Protein AF-N4UXG8-F1 (afdb_monomer_lite)

Organism: Fusarium oxysporum f. sp. cubense (strain race 1) (NCBI:txid1229664)

Secondary structure (DSSP, 8-state):
-PPPPHHHHHHHHHHHHHHHHHHHHHT---TTGGGS-HHHHHHHHHH-----GGGSPTT-----THHHH-HHHHHHHHHHHHHHHHHHHS-------HHHHHHHHHHHHHHHHHHHHHHHHHHHHHHHHHHHHHHHHHHHHHHHHHHHHHHHHHHHHHHHTT-

Radius of gyration: 36.13 Å; chains: 1; bounding box: 72×47×100 Å

Foldseek 3Di:
DPDQDPLNVLLLLLLLLLLVLVCCVPVHHAPLNVVCDPVSNVLSCVSHVPNDPVRDDPPRDNYDPVVRVPNVVVVVSSVVSVVSSCVVPDDPDLPPDPVSVVVVVVVVVVVVVVVVVVVVVVVVVVVVVVVVVVVVVVVVVVVVVVVVVVVVVVVVVVVVVPD

Sequence (163 aa):
MTWASSEDNTRLRARQLLRFYNKHQNEGPLPYAAKITASDIELAESLAPVWCLKDCDEGEKEYPEQWGKMAKSLSFTLGSFRRKAKEITTAPTFIGGNGDKAQIAYLELLNKRLKELLKEANEEKKAAQEKADRYLARAEKVEAQLEKLLEELEEEDEEEDEE

Structure (mmCIF, N/CA/C/O backbone):
data_AF-N4UXG8-F1
#
_entry.id   AF-N4UXG8-F1
#
loop_
_atom_site.group_PDB
_atom_site.id
_atom_site.type_symbol
_atom_site.label_atom_id
_atom_site.label_alt_id
_atom_site.label_comp_id
_atom_site.label_asym_id
_atom_site.label_entity_id
_atom_site.label_seq_id
_atom_site.pdbx_PDB_ins_code
_atom_site.Cartn_x
_atom_site.Cartn_y
_atom_site.Cartn_z
_atom_site.occupancy
_atom_site.B_iso_or_equiv
_atom_site.auth_seq_id
_atom_site.auth_comp_id
_atom_site.auth_asym_id
_atom_site.auth_atom_id
_atom_site.pdbx_PDB_model_num
ATOM 1 N N . MET A 1 1 ? 16.851 -7.355 15.853 1.00 40.16 1 MET A N 1
ATOM 2 C CA . MET A 1 1 ? 15.423 -7.327 16.233 1.00 40.16 1 MET A CA 1
ATOM 3 C C . MET A 1 1 ? 14.786 -6.129 15.560 1.00 40.16 1 MET A C 1
ATOM 5 O O . MET A 1 1 ? 15.001 -5.007 16.002 1.00 40.16 1 MET A O 1
ATOM 9 N N . THR A 1 2 ? 14.093 -6.346 14.447 1.00 48.81 2 THR A N 1
ATOM 10 C CA . THR A 1 2 ? 13.226 -5.331 13.846 1.00 48.81 2 THR A CA 1
ATOM 11 C C . THR A 1 2 ? 11.999 -5.202 14.744 1.00 48.81 2 THR A C 1
ATOM 13 O O . THR A 1 2 ? 11.311 -6.183 15.015 1.00 48.81 2 THR A O 1
ATOM 16 N N . TRP A 1 3 ? 11.773 -4.021 15.311 1.00 49.31 3 TRP A N 1
ATOM 17 C CA . TRP A 1 3 ? 10.563 -3.769 16.087 1.00 49.31 3 TRP A CA 1
ATOM 18 C C . TRP A 1 3 ? 9.365 -3.803 15.134 1.00 49.31 3 TRP A C 1
ATOM 20 O O . TRP A 1 3 ? 9.425 -3.183 14.074 1.00 49.31 3 TRP A O 1
ATOM 30 N N . ALA A 1 4 ? 8.301 -4.524 15.498 1.00 68.19 4 ALA A N 1
ATOM 31 C CA . ALA A 1 4 ? 7.072 -4.556 14.708 1.00 68.19 4 ALA A CA 1
ATOM 32 C C . ALA A 1 4 ? 6.545 -3.127 14.527 1.00 68.19 4 ALA A C 1
ATOM 34 O O . ALA A 1 4 ? 6.407 -2.383 15.506 1.00 68.19 4 ALA A O 1
ATOM 35 N N . SER A 1 5 ? 6.268 -2.738 13.283 1.00 82.69 5 SER A N 1
ATOM 36 C CA . SER A 1 5 ? 5.797 -1.393 12.971 1.00 82.69 5 SER A CA 1
ATOM 37 C C . SER A 1 5 ? 4.423 -1.127 13.603 1.00 82.69 5 SER A C 1
ATOM 39 O O . SER A 1 5 ? 3.721 -2.032 14.073 1.00 82.69 5 SER A O 1
ATOM 41 N N . SER A 1 6 ? 4.002 0.141 13.636 1.00 83.94 6 SER A N 1
ATOM 42 C CA . SER A 1 6 ? 2.639 0.477 14.076 1.00 83.94 6 SER A CA 1
ATOM 43 C C . SER A 1 6 ? 1.575 -0.203 13.203 1.00 83.94 6 SER A C 1
ATOM 45 O O . SER A 1 6 ? 0.477 -0.490 13.686 1.00 83.94 6 SER A O 1
ATOM 47 N N . GLU A 1 7 ? 1.886 -0.451 11.933 1.00 88.62 7 GLU A N 1
ATOM 48 C CA . GLU A 1 7 ? 1.007 -1.144 10.998 1.00 88.62 7 GLU A CA 1
ATOM 49 C C . GLU A 1 7 ? 0.940 -2.643 11.304 1.00 88.62 7 GLU A C 1
ATOM 51 O O . GLU A 1 7 ? -0.161 -3.170 11.460 1.00 88.62 7 GLU A O 1
ATOM 56 N N . ASP A 1 8 ? 2.084 -3.300 11.523 1.00 89.75 8 ASP A N 1
ATOM 57 C CA . ASP A 1 8 ? 2.142 -4.726 11.886 1.00 89.75 8 ASP A CA 1
ATOM 58 C C . ASP A 1 8 ? 1.354 -5.009 13.166 1.00 89.75 8 ASP A C 1
ATOM 60 O O . ASP A 1 8 ? 0.573 -5.957 13.240 1.00 89.75 8 ASP A O 1
ATOM 64 N N . ASN A 1 9 ? 1.485 -4.130 14.164 1.00 91.06 9 ASN A N 1
ATOM 65 C CA . ASN A 1 9 ? 0.701 -4.221 15.392 1.00 91.06 9 ASN A CA 1
ATOM 66 C C . ASN A 1 9 ? -0.803 -4.083 15.128 1.00 91.06 9 ASN A C 1
ATOM 68 O O . ASN A 1 9 ? -1.606 -4.760 15.771 1.00 91.06 9 ASN A O 1
ATOM 72 N N . THR A 1 10 ? -1.204 -3.218 14.196 1.00 93.56 10 THR A N 1
ATOM 73 C CA . THR A 1 10 ? -2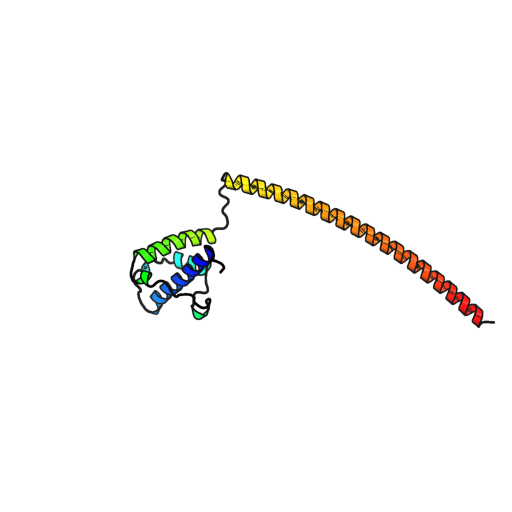.620 -3.020 13.857 1.00 93.56 10 THR A CA 1
ATOM 74 C C . THR A 1 10 ? -3.178 -4.225 13.100 1.00 93.56 10 THR A C 1
ATOM 76 O O . THR A 1 10 ? -4.272 -4.685 13.429 1.00 93.56 10 THR A O 1
ATOM 79 N N . ARG A 1 11 ? -2.405 -4.800 12.169 1.00 93.12 11 ARG A N 1
ATOM 80 C CA . ARG A 1 11 ? -2.742 -6.047 11.461 1.00 93.12 11 ARG A CA 1
ATOM 81 C C . ARG A 1 11 ? -2.834 -7.237 12.417 1.00 93.12 11 ARG A C 1
ATOM 83 O O . ARG A 1 11 ? -3.782 -8.012 12.334 1.00 93.12 11 ARG A O 1
ATOM 90 N N . LEU A 1 12 ? -1.926 -7.339 13.390 1.00 93.81 12 LEU A N 1
ATOM 91 C CA . LEU A 1 12 ? -2.038 -8.325 14.465 1.00 93.81 12 LEU A CA 1
ATOM 92 C C . LEU A 1 12 ? -3.357 -8.142 15.225 1.00 93.81 12 LEU A C 1
ATOM 94 O O . LEU A 1 12 ? -4.105 -9.099 15.394 1.00 93.81 12 LEU A O 1
ATOM 98 N N . ARG A 1 13 ? -3.695 -6.916 15.652 1.00 95.06 13 ARG A N 1
ATOM 99 C CA . ARG A 1 13 ? -4.970 -6.667 16.348 1.00 95.06 13 ARG A CA 1
ATOM 100 C C . ARG A 1 13 ? -6.190 -7.022 15.501 1.00 95.06 13 ARG A C 1
ATOM 102 O O . ARG A 1 13 ? -7.133 -7.559 16.075 1.00 95.06 13 ARG A O 1
ATOM 109 N N . ALA A 1 14 ? -6.160 -6.792 14.187 1.00 95.44 14 ALA A N 1
ATOM 110 C CA . ALA A 1 14 ? -7.212 -7.242 13.276 1.00 95.44 14 ALA A CA 1
ATOM 111 C C . ALA A 1 14 ? -7.414 -8.764 13.365 1.00 95.44 14 ALA A C 1
ATOM 113 O O . ALA A 1 14 ? -8.513 -9.214 13.686 1.00 95.44 14 ALA A O 1
ATOM 114 N N . ARG A 1 15 ? -6.342 -9.556 13.212 1.00 95.56 15 ARG A N 1
ATOM 115 C CA . ARG A 1 15 ? -6.409 -11.027 13.322 1.00 95.56 15 ARG A CA 1
ATOM 116 C C . ARG A 1 15 ? -6.958 -11.487 14.669 1.00 95.56 15 ARG A C 1
ATOM 118 O O . ARG A 1 15 ? -7.827 -12.353 14.727 1.00 95.56 15 ARG A O 1
ATOM 125 N N . GLN A 1 16 ? -6.494 -10.883 15.762 1.00 95.69 16 GLN A N 1
ATOM 126 C CA . GLN A 1 16 ? -6.942 -11.236 17.114 1.00 95.69 16 GLN A CA 1
ATOM 127 C C . GLN A 1 16 ? -8.426 -10.913 17.347 1.00 95.69 16 GLN A C 1
ATOM 129 O O . GLN A 1 16 ? -9.129 -11.689 17.995 1.00 95.69 16 GLN A O 1
ATOM 134 N N . LEU A 1 17 ? -8.919 -9.788 16.815 1.00 96.25 17 LEU A N 1
ATOM 135 C CA . LEU A 1 17 ? -10.340 -9.431 16.857 1.00 96.25 17 LEU A CA 1
ATOM 136 C C . LEU A 1 17 ? -11.189 -10.431 16.064 1.00 96.25 17 LEU A C 1
ATOM 138 O O . LEU A 1 17 ? -12.213 -10.881 16.578 1.00 96.25 17 LEU A O 1
ATOM 142 N N . LEU A 1 18 ? -10.733 -10.835 14.874 1.00 95.31 18 LEU A N 1
ATOM 143 C CA . LEU A 1 18 ? -11.406 -11.851 14.060 1.00 95.31 18 LEU A CA 1
ATOM 144 C C . LEU A 1 18 ? -11.460 -13.204 14.770 1.00 95.31 18 LEU A C 1
ATOM 146 O O . LEU A 1 18 ? -12.526 -13.813 14.814 1.00 95.31 18 LEU A O 1
ATOM 150 N N . ARG A 1 19 ? -10.363 -13.653 15.395 1.00 94.94 19 ARG A N 1
ATOM 151 C CA . ARG A 1 19 ? -10.348 -14.886 16.208 1.00 94.94 19 ARG A CA 1
ATOM 152 C C . ARG A 1 19 ? -11.345 -14.818 17.358 1.00 94.94 19 ARG A C 1
ATOM 154 O O . ARG A 1 19 ? -12.132 -15.741 17.545 1.00 94.94 19 ARG A O 1
ATOM 161 N N . PHE A 1 20 ? -11.337 -13.718 18.114 1.00 95.00 20 PHE A N 1
ATOM 162 C CA . PHE A 1 20 ? -12.241 -13.541 19.251 1.00 95.00 20 PHE A CA 1
ATOM 163 C C . PHE A 1 20 ? -13.711 -13.542 18.814 1.00 95.00 20 PHE A C 1
ATOM 165 O O . PHE A 1 20 ? -14.545 -14.185 19.447 1.00 95.00 20 PHE A O 1
ATOM 172 N N . TYR A 1 21 ? -14.026 -12.865 17.708 1.00 94.00 21 TYR A N 1
ATOM 173 C CA . TYR A 1 21 ? -15.374 -12.833 17.149 1.00 94.00 21 TYR A CA 1
ATOM 174 C C . TYR A 1 21 ? -15.816 -14.198 16.606 1.00 94.00 21 TYR A C 1
ATOM 176 O O . TYR A 1 21 ? -16.896 -14.668 16.950 1.00 94.00 21 TYR A O 1
ATOM 184 N N . ASN A 1 22 ? -14.970 -14.882 15.832 1.00 92.94 22 ASN A N 1
ATOM 185 C CA . ASN A 1 22 ? -15.277 -16.218 15.313 1.00 92.94 22 ASN A CA 1
ATOM 186 C C . ASN A 1 22 ? -15.486 -17.230 16.441 1.00 92.94 22 ASN A C 1
ATOM 188 O O . ASN A 1 22 ? -16.424 -18.021 16.397 1.00 92.94 22 ASN A O 1
ATOM 192 N N . LYS A 1 23 ? -14.669 -17.171 17.495 1.00 92.31 23 LYS A N 1
ATOM 193 C CA . LYS A 1 23 ? -14.868 -18.013 18.675 1.00 92.31 23 LYS A CA 1
ATOM 194 C C . LYS A 1 23 ? -16.199 -17.723 19.370 1.00 92.31 23 LYS A C 1
ATOM 196 O O . LYS A 1 23 ? -16.891 -18.658 19.754 1.00 92.31 23 LYS A O 1
ATOM 201 N N . HIS A 1 24 ? -16.588 -16.449 19.479 1.00 92.88 24 HIS A N 1
ATOM 202 C CA . HIS A 1 24 ? -17.903 -16.062 19.997 1.00 92.88 24 HIS A CA 1
ATOM 203 C C . HIS A 1 24 ? -19.064 -16.651 19.173 1.00 92.88 24 HIS A C 1
ATOM 205 O O . HIS A 1 24 ? -20.070 -17.056 19.751 1.00 92.88 24 HIS A O 1
ATOM 211 N N . GLN A 1 25 ? -18.922 -16.720 17.846 1.00 91.75 25 GLN A N 1
ATOM 212 C CA . GLN A 1 25 ? -19.939 -17.297 16.958 1.00 91.75 25 GLN A CA 1
ATOM 213 C C . GLN A 1 25 ? -19.993 -18.832 17.031 1.00 91.75 25 GLN A C 1
ATOM 215 O O . GLN A 1 25 ? -21.077 -19.406 17.063 1.00 91.75 25 GLN A O 1
ATOM 220 N N . ASN A 1 26 ? -18.835 -19.498 17.078 1.00 91.75 26 ASN A N 1
ATOM 221 C CA . ASN A 1 26 ? -18.742 -20.953 16.908 1.00 91.75 26 ASN A CA 1
ATOM 222 C C . ASN A 1 26 ? -18.768 -21.742 18.226 1.00 91.75 26 ASN A C 1
ATOM 224 O O . ASN A 1 26 ? -19.313 -22.840 18.273 1.00 91.75 26 ASN A O 1
ATOM 228 N N . GLU A 1 27 ? -18.162 -21.211 19.290 1.00 88.94 27 GLU A N 1
ATOM 229 C CA . GLU A 1 27 ? -17.987 -21.919 20.570 1.00 88.94 27 GLU A CA 1
ATOM 230 C C . GLU A 1 27 ? -18.889 -21.373 21.686 1.00 88.94 27 GLU A C 1
ATOM 232 O O . GLU A 1 27 ? -18.959 -21.945 22.775 1.00 88.94 27 GLU A O 1
ATOM 237 N N . GLY A 1 28 ? -19.609 -20.284 21.417 1.00 82.69 28 GLY A N 1
ATOM 238 C CA . GLY A 1 28 ? -20.604 -19.716 22.316 1.00 82.69 28 GLY A CA 1
ATOM 239 C C . GLY A 1 28 ? -20.279 -18.298 22.779 1.00 82.69 28 GLY A C 1
ATOM 240 O O . GLY A 1 28 ? -19.187 -17.769 22.550 1.00 82.69 28 GLY A O 1
ATOM 241 N N . PRO A 1 29 ? -21.242 -17.643 23.448 1.00 88.50 29 PRO A N 1
ATOM 242 C CA . PRO A 1 29 ? -21.197 -16.211 23.651 1.00 88.50 29 PRO A CA 1
ATOM 243 C C . PRO A 1 29 ? -20.081 -15.800 24.616 1.00 88.50 29 PRO A C 1
ATOM 245 O O . PRO A 1 29 ? -20.229 -15.836 25.836 1.00 88.50 29 PRO A O 1
ATOM 248 N N . LEU A 1 30 ? -18.959 -15.346 24.060 1.00 91.00 30 LEU A N 1
ATOM 249 C CA . LEU A 1 30 ? -17.890 -14.734 24.843 1.00 91.00 30 LEU A CA 1
ATOM 250 C C . LEU A 1 30 ? -18.325 -13.399 25.476 1.00 91.00 30 LEU A C 1
ATOM 252 O O . LEU A 1 30 ? -19.001 -12.592 24.822 1.00 91.00 30 LEU A O 1
ATOM 256 N N . PRO A 1 31 ? -17.883 -13.109 26.717 1.00 92.00 31 PRO A N 1
ATOM 257 C CA . PRO A 1 31 ? -18.152 -11.837 27.369 1.00 92.00 31 PRO A CA 1
ATOM 258 C C . PRO A 1 31 ? -17.678 -10.651 26.530 1.00 92.00 31 PRO A C 1
ATOM 260 O O . PRO A 1 31 ? -16.579 -10.653 25.980 1.00 92.00 31 PRO A O 1
ATOM 263 N N . TYR A 1 32 ? -18.512 -9.613 26.470 1.00 92.44 32 TYR A N 1
ATOM 264 C CA . TYR A 1 32 ? -18.234 -8.338 25.798 1.00 92.44 32 TYR A CA 1
ATOM 265 C C . TYR A 1 32 ? -18.008 -8.403 24.280 1.00 92.44 32 TYR A C 1
ATOM 267 O O . TYR A 1 32 ? -17.861 -7.345 23.672 1.00 92.44 32 TYR A O 1
ATOM 275 N N . ALA A 1 33 ? -18.040 -9.582 23.653 1.00 91.50 33 ALA A N 1
ATOM 276 C CA . ALA A 1 33 ? -17.883 -9.733 22.206 1.00 91.50 33 ALA A CA 1
ATOM 277 C C . ALA A 1 33 ? -18.952 -8.972 21.408 1.00 91.50 33 ALA A C 1
ATOM 279 O O . ALA A 1 33 ? -18.646 -8.435 20.351 1.00 91.50 33 ALA A O 1
ATOM 280 N N . ALA A 1 34 ? -20.150 -8.790 21.976 1.00 90.44 34 ALA A N 1
ATOM 281 C CA . ALA A 1 34 ? -21.210 -7.946 21.414 1.00 90.44 34 ALA A CA 1
ATOM 282 C C . ALA A 1 34 ? -20.809 -6.467 21.202 1.00 90.44 34 ALA A C 1
ATOM 284 O O . ALA A 1 34 ? -21.534 -5.715 20.559 1.00 90.44 34 ALA A O 1
ATOM 285 N N . LYS A 1 35 ? -19.672 -6.016 21.754 1.00 93.19 35 LYS A N 1
ATOM 286 C CA . LYS A 1 35 ? -19.120 -4.675 21.501 1.00 93.19 35 LYS A CA 1
ATOM 287 C C . LYS A 1 35 ? -18.405 -4.551 20.155 1.00 93.19 35 LYS A C 1
ATOM 289 O O . LYS A 1 35 ? -18.152 -3.422 19.729 1.00 93.19 35 LYS A O 1
ATOM 294 N N . ILE A 1 36 ? -18.017 -5.676 19.558 1.00 94.75 36 ILE A N 1
ATOM 295 C CA . ILE A 1 36 ? -17.408 -5.724 18.232 1.00 94.75 36 ILE A CA 1
ATOM 296 C C . ILE A 1 36 ? -18.540 -5.563 17.223 1.00 94.75 36 ILE A C 1
ATOM 298 O O . ILE A 1 36 ? -19.482 -6.354 17.212 1.00 94.75 36 ILE A O 1
ATOM 302 N N . THR A 1 37 ? -18.483 -4.502 16.427 1.00 95.12 37 THR A N 1
ATOM 303 C CA . THR A 1 37 ? -19.518 -4.215 15.430 1.00 95.12 37 THR A CA 1
ATOM 304 C C . THR A 1 37 ? -19.189 -4.891 14.103 1.00 95.12 37 THR A C 1
ATOM 306 O O . THR A 1 37 ? -18.038 -5.239 13.853 1.00 95.12 37 THR A O 1
ATOM 309 N N . ALA A 1 38 ? -20.178 -5.032 13.215 1.00 93.75 38 ALA A N 1
ATOM 310 C CA . ALA A 1 38 ? -19.943 -5.542 11.860 1.00 93.75 38 ALA A CA 1
ATOM 311 C C . ALA A 1 38 ? -18.861 -4.731 11.123 1.00 93.75 38 ALA A C 1
ATOM 313 O O . ALA A 1 38 ? -17.952 -5.305 10.537 1.00 93.75 38 ALA A O 1
ATOM 314 N N . SER A 1 39 ? -18.873 -3.402 11.269 1.00 92.94 39 SER A N 1
ATOM 315 C CA . SER A 1 39 ? -17.844 -2.534 10.688 1.00 92.94 39 SER A CA 1
ATOM 316 C C . SER A 1 39 ? -16.441 -2.777 11.254 1.00 92.94 39 SER A C 1
ATOM 318 O O . SER A 1 39 ? -15.462 -2.545 10.553 1.00 92.94 39 SER A O 1
ATOM 320 N N . ASP A 1 40 ? -16.309 -3.219 12.511 1.00 95.44 40 ASP A N 1
ATOM 321 C CA . ASP A 1 40 ? -15.001 -3.605 13.056 1.00 95.44 40 ASP A CA 1
ATOM 322 C C . ASP A 1 40 ? -14.473 -4.877 12.384 1.00 95.44 40 ASP A C 1
ATOM 324 O O . ASP A 1 40 ? -13.267 -4.985 12.161 1.00 95.44 40 ASP A O 1
ATOM 328 N N . ILE A 1 41 ? -15.369 -5.819 12.067 1.00 95.31 41 ILE A N 1
ATOM 329 C CA . ILE A 1 41 ? -15.045 -7.072 11.378 1.00 95.31 41 ILE A CA 1
ATOM 330 C C . ILE A 1 41 ? -14.646 -6.795 9.934 1.00 95.31 41 ILE A C 1
ATOM 332 O O . ILE A 1 41 ? -13.545 -7.169 9.553 1.00 95.31 41 ILE A O 1
ATOM 336 N N . GLU A 1 42 ? -15.460 -6.055 9.179 1.00 93.62 42 GLU A N 1
ATOM 337 C CA . GLU A 1 42 ? -15.141 -5.647 7.801 1.00 93.62 42 GLU A CA 1
ATOM 338 C C . GLU A 1 42 ? -13.775 -4.947 7.730 1.00 93.62 42 GLU A C 1
ATOM 340 O O . GLU A 1 42 ? -12.929 -5.251 6.885 1.00 93.62 42 GLU A O 1
ATOM 345 N N . LEU A 1 43 ? -13.516 -4.035 8.674 1.00 92.75 43 LEU A N 1
ATOM 346 C CA . LEU A 1 43 ? -12.245 -3.328 8.754 1.00 92.75 43 LEU A CA 1
ATOM 347 C C . LEU A 1 43 ? -11.081 -4.274 9.083 1.00 92.75 43 LEU A C 1
ATOM 349 O O . LEU A 1 43 ? -10.006 -4.152 8.499 1.00 92.75 43 LEU A O 1
ATOM 353 N N . ALA A 1 44 ? -11.276 -5.234 9.986 1.00 95.00 44 ALA A N 1
ATOM 354 C CA . ALA A 1 44 ? -10.264 -6.234 10.304 1.00 95.00 44 ALA A CA 1
ATOM 355 C C . ALA A 1 44 ? -9.984 -7.191 9.133 1.00 95.00 44 ALA A C 1
ATOM 357 O O . ALA A 1 44 ? -8.816 -7.448 8.845 1.00 95.00 44 ALA A O 1
ATOM 358 N N . GLU A 1 45 ? -11.014 -7.656 8.425 1.00 93.88 45 GLU A N 1
ATOM 359 C CA . GLU A 1 45 ? -10.886 -8.516 7.240 1.00 93.88 45 GLU A CA 1
ATOM 360 C C . GLU A 1 45 ? -10.138 -7.809 6.109 1.00 93.88 45 GLU A C 1
ATOM 362 O O . GLU A 1 45 ? -9.265 -8.408 5.486 1.00 93.88 45 GLU A O 1
ATOM 367 N N . SER A 1 46 ? -10.408 -6.516 5.894 1.00 90.81 46 SER A N 1
ATOM 368 C CA . SER A 1 46 ? -9.694 -5.725 4.884 1.00 90.81 46 SER A CA 1
ATOM 369 C C . SER A 1 46 ? -8.198 -5.557 5.184 1.00 90.81 46 SER A C 1
ATOM 371 O O . SER A 1 46 ? -7.388 -5.496 4.261 1.00 90.81 46 SER A O 1
ATOM 373 N N . LEU A 1 47 ? -7.813 -5.501 6.465 1.00 91.56 47 LEU A N 1
ATOM 374 C CA . LEU A 1 47 ? -6.418 -5.327 6.883 1.00 91.56 47 LEU A CA 1
ATOM 375 C C . LEU A 1 47 ? -5.647 -6.643 6.988 1.00 91.56 47 LEU A C 1
ATOM 377 O O . LEU A 1 47 ? -4.445 -6.677 6.718 1.00 91.56 47 LEU A O 1
ATOM 381 N N . ALA A 1 48 ? -6.299 -7.705 7.457 1.00 90.62 48 ALA A N 1
ATOM 382 C CA . ALA A 1 48 ? -5.670 -8.994 7.700 1.00 90.62 48 ALA A CA 1
ATOM 383 C C . ALA A 1 48 ? -6.682 -10.143 7.517 1.00 90.62 48 ALA A C 1
ATOM 385 O O . ALA A 1 48 ? -7.209 -10.660 8.505 1.00 90.62 48 ALA A O 1
ATOM 386 N N . PRO A 1 49 ? -6.931 -10.575 6.267 1.00 87.44 49 PRO A N 1
ATOM 387 C CA . PRO A 1 49 ? -7.913 -11.620 5.970 1.00 87.44 49 PRO A CA 1
ATOM 388 C C . PRO A 1 49 ? -7.477 -13.006 6.466 1.00 87.44 49 PRO A C 1
ATOM 390 O O . PRO A 1 49 ? -8.311 -13.842 6.803 1.00 87.44 49 PRO A O 1
ATOM 393 N N . VAL A 1 50 ? -6.167 -13.255 6.554 1.00 89.31 50 VAL A N 1
ATOM 394 C CA . VAL A 1 50 ? -5.617 -14.487 7.131 1.00 89.31 50 VAL A CA 1
ATOM 395 C C . VAL A 1 50 ? -5.567 -14.328 8.645 1.00 89.31 50 VAL A C 1
ATOM 397 O O . VAL A 1 50 ? -4.678 -13.667 9.174 1.00 89.31 50 VAL A O 1
ATOM 400 N N . TRP A 1 51 ? -6.544 -14.900 9.345 1.00 88.56 51 TRP A N 1
ATOM 401 C CA . TRP A 1 51 ? -6.651 -14.802 10.804 1.00 88.56 51 TRP A CA 1
ATOM 402 C C . TRP A 1 51 ? -6.509 -16.144 11.520 1.00 88.56 51 TRP A C 1
ATOM 404 O O . TRP A 1 51 ? -6.287 -16.150 12.729 1.00 88.56 51 TRP A O 1
ATOM 414 N N . CYS A 1 52 ? -6.610 -17.286 10.836 1.00 87.12 52 CYS A N 1
ATOM 415 C CA . CYS A 1 52 ? -6.437 -18.584 11.487 1.00 87.12 52 CYS A CA 1
ATOM 416 C C . CYS A 1 52 ? -4.989 -18.740 11.971 1.00 87.12 52 CYS A C 1
ATOM 418 O O . CYS A 1 52 ? -4.058 -18.488 11.213 1.00 87.12 52 CYS A O 1
ATOM 420 N N . LEU A 1 53 ? -4.782 -19.166 13.225 1.00 87.06 53 LEU A N 1
ATOM 421 C CA . LEU A 1 53 ? -3.433 -19.331 13.791 1.00 87.06 53 LEU A CA 1
ATOM 422 C C . LEU A 1 53 ? -2.548 -20.274 12.967 1.00 87.06 53 LEU A C 1
ATOM 424 O O . LEU A 1 53 ? -1.345 -20.065 12.910 1.00 87.06 53 LEU A O 1
ATOM 428 N N . LYS A 1 54 ? -3.146 -21.284 12.323 1.00 87.06 54 LYS A N 1
ATOM 429 C CA . LYS A 1 54 ? -2.432 -22.256 11.481 1.00 87.06 54 LYS A CA 1
ATOM 430 C C . LYS A 1 54 ? -1.757 -21.616 10.269 1.00 87.06 54 LYS A C 1
ATOM 432 O O . LYS A 1 54 ? -0.754 -22.138 9.801 1.00 87.06 54 LYS A O 1
ATOM 437 N N . ASP A 1 55 ? -2.314 -20.505 9.800 1.00 87.38 55 ASP A N 1
ATOM 438 C CA . ASP A 1 55 ? -1.878 -19.797 8.599 1.00 87.38 55 ASP A CA 1
ATOM 439 C C . ASP A 1 55 ? -1.098 -18.512 8.942 1.00 87.38 55 ASP A C 1
ATOM 441 O O . ASP A 1 55 ? -0.776 -17.722 8.057 1.00 87.38 55 ASP A O 1
ATOM 445 N N . CYS A 1 56 ? -0.836 -18.263 10.231 1.00 86.31 56 CYS A N 1
ATOM 446 C CA . CYS A 1 56 ? -0.106 -17.093 10.718 1.00 86.31 56 CYS A CA 1
ATOM 447 C C . CYS A 1 56 ? 1.338 -17.444 11.094 1.00 86.31 56 CYS A C 1
ATOM 449 O O . CYS A 1 56 ? 1.704 -18.613 11.202 1.00 86.31 56 CYS A O 1
ATOM 451 N N . ASP A 1 57 ? 2.145 -16.409 11.334 1.00 83.06 57 ASP A N 1
ATOM 452 C CA . ASP A 1 57 ? 3.545 -16.566 11.723 1.00 83.06 57 ASP A CA 1
ATOM 453 C C . ASP A 1 57 ? 3.706 -17.351 13.035 1.00 83.06 57 ASP A C 1
ATOM 455 O O . ASP A 1 57 ? 2.901 -17.251 13.972 1.00 83.06 57 ASP A O 1
ATOM 459 N N . GLU A 1 58 ? 4.798 -18.110 13.121 1.00 81.81 58 GLU A N 1
ATOM 460 C CA . GLU A 1 58 ? 5.116 -18.918 14.292 1.00 81.81 58 GLU A CA 1
ATOM 461 C C . GLU A 1 58 ? 5.266 -18.043 15.551 1.00 81.81 58 GLU A C 1
ATOM 463 O O . GLU A 1 58 ? 5.956 -17.022 15.566 1.00 81.81 58 GLU A O 1
ATOM 468 N N . GLY A 1 59 ? 4.593 -18.445 16.634 1.00 82.06 59 GLY A N 1
ATOM 469 C CA . GLY A 1 59 ? 4.584 -17.708 17.901 1.00 82.06 59 GLY A CA 1
ATOM 470 C C . GLY A 1 59 ? 3.529 -16.599 18.003 1.00 82.06 59 GLY A C 1
ATOM 471 O O . GLY A 1 59 ? 3.451 -15.934 19.045 1.00 82.06 59 GLY A O 1
ATOM 472 N N . GLU A 1 60 ? 2.687 -16.400 16.981 1.00 86.69 60 GLU A N 1
ATOM 473 C CA . GLU A 1 60 ? 1.563 -15.472 17.079 1.00 86.69 60 GLU A CA 1
ATOM 474 C C . GLU A 1 60 ? 0.540 -15.934 18.135 1.00 86.69 60 GLU A C 1
ATOM 476 O O . GLU A 1 60 ? 0.174 -17.104 18.235 1.00 86.69 60 GLU A O 1
ATOM 481 N N . LYS A 1 61 ? 0.066 -14.992 18.959 1.00 87.62 61 LYS A N 1
ATOM 482 C CA . LYS A 1 61 ? -0.880 -15.267 20.050 1.00 87.62 61 LYS A CA 1
ATOM 483 C C . LYS A 1 61 ? -2.323 -15.049 19.607 1.00 87.62 61 LYS A C 1
ATOM 485 O O . LYS A 1 61 ? -2.615 -14.052 18.947 1.00 87.62 61 LYS A O 1
ATOM 490 N N . GLU A 1 62 ? -3.213 -15.914 20.092 1.00 90.19 62 GLU A N 1
ATOM 491 C CA . GLU A 1 62 ? -4.661 -15.939 19.832 1.00 90.19 62 GLU A CA 1
ATOM 492 C C . GLU A 1 62 ? -5.341 -14.566 19.995 1.00 90.19 62 GLU A C 1
ATOM 494 O O . GLU A 1 62 ? -5.496 -13.833 19.029 1.00 90.19 62 GLU A O 1
ATOM 499 N N . TYR A 1 63 ? -5.731 -14.195 21.211 1.00 91.88 63 TYR A N 1
ATOM 500 C CA . TYR A 1 63 ? -6.196 -12.869 21.604 1.00 91.88 63 TYR A CA 1
ATOM 501 C C . TYR A 1 63 ? -5.926 -12.696 23.110 1.00 91.88 63 TYR A C 1
ATOM 503 O O . TYR A 1 63 ? -5.782 -13.688 23.830 1.00 91.88 63 TYR A O 1
ATOM 511 N N . PRO A 1 64 ? -5.828 -11.461 23.631 1.00 93.69 64 PRO A N 1
ATOM 512 C CA . PRO A 1 64 ? -5.611 -11.238 25.058 1.00 93.69 64 PRO A CA 1
ATOM 513 C C . PRO A 1 64 ? -6.767 -11.777 25.912 1.00 93.69 64 PRO A C 1
ATOM 515 O O . PRO A 1 64 ? -7.919 -11.386 25.725 1.00 93.69 64 PRO A O 1
ATOM 518 N N . GLU A 1 65 ? -6.471 -12.606 26.917 1.00 92.12 65 GLU A N 1
ATOM 519 C CA . GLU A 1 65 ? -7.489 -13.138 27.841 1.00 92.12 65 GLU A CA 1
ATOM 520 C C . GLU A 1 65 ? -8.292 -12.039 28.551 1.00 92.12 65 GLU A C 1
ATOM 522 O O . GLU A 1 65 ? -9.455 -12.225 28.916 1.00 92.12 65 GLU A O 1
ATOM 527 N N . GLN A 1 66 ? -7.674 -10.872 28.755 1.00 93.69 66 GLN A N 1
ATOM 528 C CA . GLN A 1 66 ? -8.290 -9.726 29.414 1.00 93.69 66 GLN A CA 1
ATOM 529 C C . GLN A 1 66 ? -9.533 -9.229 28.671 1.00 93.69 66 GLN A C 1
ATOM 531 O O . GLN A 1 66 ? -10.389 -8.615 29.302 1.00 93.69 66 GLN A O 1
ATOM 536 N N . TRP A 1 67 ? -9.680 -9.515 27.374 1.00 93.94 67 TRP A N 1
ATOM 537 C CA . TRP A 1 67 ? -10.876 -9.146 26.616 1.00 93.94 67 TRP A CA 1
ATOM 538 C C . TRP A 1 67 ? -12.129 -9.866 27.112 1.00 93.94 67 TRP A C 1
ATOM 540 O O . TRP A 1 67 ? -13.180 -9.240 27.180 1.00 93.94 67 TRP A O 1
ATOM 550 N N . GLY A 1 68 ? -12.008 -11.127 27.541 1.00 90.62 68 GLY A N 1
ATOM 551 C CA . GLY A 1 68 ? -13.111 -11.882 28.145 1.00 90.62 68 GLY A CA 1
ATOM 552 C C . GLY A 1 68 ? -13.334 -11.571 29.630 1.00 90.62 68 GLY A C 1
ATOM 553 O O . GLY A 1 68 ? -14.402 -11.847 30.166 1.00 90.62 68 GLY A O 1
ATOM 554 N N . LYS A 1 69 ? -12.346 -10.977 30.312 1.00 91.69 69 LYS A N 1
ATOM 555 C CA . LYS A 1 69 ? -12.399 -10.697 31.760 1.00 91.69 69 LYS A CA 1
ATOM 556 C C . LYS A 1 69 ? -12.795 -9.250 32.072 1.00 91.69 69 LYS A C 1
ATOM 558 O O . LYS A 1 69 ? -13.477 -8.990 33.058 1.00 91.69 69 LYS A O 1
ATOM 563 N N . MET A 1 70 ? -12.382 -8.292 31.240 1.00 92.56 70 MET A N 1
ATOM 564 C CA . MET A 1 70 ? -12.492 -6.858 31.511 1.00 92.56 70 MET A CA 1
ATOM 565 C C . MET A 1 70 ? -13.086 -6.101 30.323 1.00 92.56 70 MET A C 1
ATOM 567 O O . MET A 1 70 ? -12.414 -5.840 29.324 1.00 92.56 70 MET A O 1
ATOM 571 N N . ALA A 1 71 ? -14.312 -5.603 30.494 1.00 88.62 71 ALA A N 1
ATOM 572 C CA . ALA A 1 71 ? -15.029 -4.840 29.472 1.00 88.62 71 ALA A CA 1
ATOM 573 C C . ALA A 1 71 ? -14.234 -3.637 28.927 1.00 88.62 71 ALA A C 1
ATOM 575 O O . ALA A 1 71 ? -14.373 -3.285 27.754 1.00 88.62 71 ALA A O 1
ATOM 576 N N . LYS A 1 72 ? -13.434 -2.990 29.788 1.00 93.44 72 LYS A N 1
ATOM 577 C CA . LYS A 1 72 ? -12.593 -1.832 29.442 1.00 93.44 72 LYS A CA 1
ATOM 578 C C . LYS A 1 72 ? -11.423 -2.208 28.532 1.00 93.44 72 LYS A C 1
ATOM 580 O O . LYS A 1 72 ? -11.050 -1.394 27.697 1.00 93.44 72 LYS A O 1
ATOM 585 N N . SER A 1 73 ? -10.875 -3.418 28.668 1.00 94.88 73 SER A N 1
ATOM 586 C CA . SER A 1 73 ? -9.725 -3.871 27.877 1.00 94.88 73 SER A CA 1
ATOM 587 C C . SER A 1 73 ? -10.094 -3.976 26.399 1.00 94.88 73 SER A C 1
ATOM 589 O O . SER A 1 73 ? -9.481 -3.303 25.571 1.00 94.88 73 SER A O 1
ATOM 591 N N . LEU A 1 74 ? -11.170 -4.707 26.084 1.00 94.31 74 LEU A N 1
ATOM 592 C CA . LEU A 1 74 ? -11.666 -4.825 24.712 1.00 94.31 74 LEU A CA 1
ATOM 593 C C . LEU A 1 74 ? -12.091 -3.463 24.144 1.00 94.31 74 LEU A C 1
ATOM 595 O O . LEU A 1 74 ? -11.711 -3.117 23.032 1.00 94.31 74 LEU A O 1
ATOM 599 N N . SER A 1 75 ? -12.820 -2.649 24.918 1.00 94.31 75 SER A N 1
ATOM 600 C CA . SER A 1 75 ? -13.231 -1.309 24.471 1.00 94.31 75 SER A CA 1
ATOM 601 C C . SER A 1 75 ? -12.046 -0.395 24.149 1.00 94.31 75 SER A C 1
ATOM 603 O O . SER A 1 75 ? -12.090 0.325 23.153 1.00 94.31 75 SER A O 1
ATOM 605 N N . PHE A 1 76 ? -10.985 -0.431 24.957 1.00 95.56 76 PHE A N 1
ATOM 606 C CA . PHE A 1 76 ? -9.769 0.332 24.689 1.00 95.56 76 PHE A CA 1
ATOM 607 C C . PHE A 1 76 ? -9.073 -0.158 23.415 1.00 95.56 76 PHE A C 1
ATOM 609 O O . PHE A 1 76 ? -8.702 0.654 22.566 1.00 95.56 76 PHE A O 1
ATOM 616 N N . THR A 1 77 ? -8.943 -1.480 23.246 1.00 95.31 77 THR A N 1
ATOM 617 C CA . THR A 1 77 ? -8.351 -2.051 22.033 1.00 95.31 77 THR A CA 1
ATOM 618 C C . THR A 1 77 ? -9.158 -1.687 20.790 1.00 95.31 77 THR A C 1
ATOM 620 O O . THR A 1 77 ? -8.561 -1.214 19.830 1.00 95.31 77 THR A O 1
ATOM 623 N N . LEU A 1 78 ? -10.489 -1.800 20.818 1.00 96.12 78 LEU A N 1
ATOM 624 C CA . LEU A 1 78 ? -11.356 -1.400 19.704 1.00 96.12 78 LEU A CA 1
ATOM 625 C C . LEU A 1 78 ? -11.200 0.084 19.359 1.00 96.12 78 LEU A C 1
ATOM 627 O O . LEU A 1 78 ? -11.067 0.433 18.190 1.00 96.12 78 LEU A O 1
ATOM 631 N N . GLY A 1 79 ? -11.164 0.970 20.359 1.00 94.94 79 GLY A N 1
ATOM 632 C CA . GLY A 1 79 ? -10.978 2.405 20.129 1.00 94.94 79 GLY A CA 1
ATOM 633 C C . GLY A 1 79 ? -9.642 2.738 19.457 1.00 94.94 79 GLY A C 1
ATOM 634 O O . GLY A 1 79 ? -9.598 3.568 18.549 1.00 94.94 79 GLY A O 1
ATOM 635 N N . SER A 1 80 ? -8.564 2.072 19.878 1.00 94.81 80 SER A N 1
ATOM 636 C CA . SER A 1 80 ? -7.245 2.219 19.255 1.00 94.81 80 SER A CA 1
ATOM 637 C C . SER A 1 80 ? -7.216 1.623 17.845 1.00 94.81 80 SER A C 1
ATOM 639 O O . SER A 1 80 ? -6.797 2.293 16.901 1.00 94.81 80 SER A O 1
ATOM 641 N N . PHE A 1 81 ? -7.734 0.400 17.694 1.00 95.69 81 PHE A N 1
ATOM 642 C CA . PHE A 1 81 ? -7.803 -0.321 16.429 1.00 95.69 81 PHE A CA 1
ATOM 643 C C . PHE A 1 81 ? -8.553 0.485 15.374 1.00 95.69 81 PHE A C 1
ATOM 645 O O . PHE A 1 81 ? -7.976 0.784 14.343 1.00 95.69 81 PHE A O 1
ATOM 652 N N . ARG A 1 82 ? -9.778 0.944 15.657 1.00 95.00 82 ARG A N 1
ATOM 653 C CA . ARG A 1 82 ? -10.588 1.740 14.718 1.00 95.00 82 ARG A CA 1
ATOM 654 C C . ARG A 1 82 ? -9.854 2.975 14.204 1.00 95.00 82 ARG A C 1
ATOM 656 O O . ARG A 1 82 ? -9.975 3.316 13.033 1.00 95.00 82 ARG A O 1
ATOM 663 N N . ARG A 1 83 ? -9.114 3.666 15.076 1.00 92.38 83 ARG A N 1
ATOM 664 C CA . ARG A 1 83 ? -8.353 4.865 14.700 1.00 92.38 83 ARG A CA 1
ATOM 665 C C . ARG A 1 83 ? -7.193 4.508 13.776 1.00 92.38 83 ARG A C 1
ATOM 667 O O . ARG A 1 83 ? -7.084 5.077 12.699 1.00 92.38 83 ARG A O 1
ATOM 674 N N . LYS A 1 84 ? -6.371 3.538 14.183 1.00 91.75 84 LYS A N 1
ATOM 675 C CA . LYS A 1 84 ? -5.184 3.116 13.428 1.00 91.75 84 LYS A CA 1
ATOM 676 C C . LYS A 1 84 ? -5.527 2.422 12.123 1.00 91.75 84 LYS A C 1
ATOM 678 O O . LYS A 1 84 ? -4.915 2.703 11.105 1.00 91.75 84 LYS A O 1
ATOM 683 N N . ALA A 1 85 ? -6.548 1.582 12.138 1.00 90.44 85 ALA A N 1
ATOM 684 C CA . ALA A 1 85 ? -7.055 0.934 10.949 1.00 90.44 85 ALA A CA 1
ATOM 685 C C . ALA A 1 85 ? -7.548 1.965 9.931 1.00 90.44 85 ALA A C 1
ATOM 687 O O . ALA A 1 85 ? -7.149 1.890 8.778 1.00 90.44 85 ALA A O 1
ATOM 688 N N . LYS A 1 86 ? -8.297 2.990 10.367 1.00 86.94 86 LYS A N 1
ATOM 689 C CA . LYS A 1 86 ? -8.682 4.097 9.484 1.00 86.94 86 LYS A CA 1
ATOM 690 C C . LYS A 1 86 ? -7.477 4.831 8.914 1.00 86.94 86 LYS A C 1
ATOM 692 O O . LYS A 1 86 ? -7.474 5.061 7.715 1.00 86.94 86 LYS A O 1
ATOM 697 N N . GLU A 1 87 ? -6.472 5.166 9.726 1.00 85.94 87 GLU A N 1
ATOM 698 C CA . GLU A 1 87 ? -5.230 5.810 9.254 1.00 85.94 87 GLU A CA 1
ATOM 699 C C . GLU A 1 87 ? -4.520 4.986 8.164 1.00 85.94 87 GLU A C 1
ATOM 701 O O . GLU A 1 87 ? -3.971 5.565 7.238 1.00 85.94 87 GLU A O 1
ATOM 706 N N . ILE A 1 88 ? -4.557 3.651 8.252 1.00 85.06 88 ILE A N 1
ATOM 707 C CA . ILE A 1 88 ? -3.947 2.751 7.260 1.00 85.06 88 ILE A CA 1
ATOM 708 C C . ILE A 1 88 ? -4.819 2.633 6.001 1.00 85.06 88 ILE A C 1
ATOM 710 O O . ILE A 1 88 ? -4.303 2.629 4.888 1.00 85.06 88 ILE A O 1
ATOM 714 N N . THR A 1 89 ? -6.143 2.529 6.157 1.00 79.88 89 THR A N 1
ATOM 715 C CA . THR A 1 89 ? -7.068 2.335 5.027 1.00 79.88 89 THR A CA 1
ATOM 716 C C . THR A 1 89 ? -7.420 3.629 4.298 1.00 79.88 89 THR A C 1
ATOM 718 O O . THR A 1 89 ? -7.863 3.584 3.152 1.00 79.88 89 THR A O 1
ATOM 721 N N . THR A 1 90 ? -7.280 4.791 4.943 1.00 68.31 90 THR A N 1
ATOM 722 C CA . THR A 1 90 ? -7.451 6.074 4.254 1.00 68.31 90 THR A CA 1
ATOM 723 C C . THR A 1 90 ? -6.192 6.370 3.457 1.00 68.31 90 THR A C 1
ATOM 725 O O . THR A 1 90 ? -5.119 6.576 4.015 1.00 68.31 90 THR A O 1
ATOM 728 N N . ALA A 1 91 ? -6.336 6.415 2.129 1.00 56.75 91 ALA A N 1
ATOM 729 C CA . ALA A 1 91 ? -5.327 7.009 1.264 1.00 56.75 91 ALA A CA 1
ATOM 730 C C . ALA A 1 91 ? -4.958 8.401 1.813 1.00 56.75 91 ALA A C 1
ATOM 732 O O . ALA A 1 91 ? -5.856 9.076 2.338 1.00 56.75 91 ALA A O 1
ATOM 733 N N . PRO A 1 92 ? -3.688 8.842 1.703 1.00 56.19 92 PRO A N 1
ATOM 734 C CA . PRO A 1 92 ? -3.264 10.149 2.186 1.00 56.19 92 PRO A CA 1
ATOM 735 C C . PRO A 1 92 ? -4.219 11.216 1.655 1.00 56.19 92 PRO A C 1
ATOM 737 O O . PRO A 1 92 ? -4.228 11.538 0.468 1.00 56.19 92 PRO A O 1
ATOM 740 N N . THR A 1 93 ? -5.100 11.702 2.524 1.00 51.38 93 THR A N 1
ATOM 741 C CA . THR A 1 93 ? -6.068 12.722 2.149 1.00 51.38 93 THR A CA 1
ATOM 742 C C . THR A 1 93 ? -5.324 14.031 2.280 1.00 51.38 93 THR A C 1
ATOM 744 O O . THR A 1 93 ? -4.933 14.415 3.377 1.00 51.38 93 THR A O 1
ATOM 747 N N . PHE A 1 94 ? -5.057 14.671 1.150 1.00 53.97 94 PHE A N 1
ATOM 748 C CA . PHE A 1 94 ? -4.416 15.974 1.112 1.00 53.97 94 PHE A CA 1
ATOM 749 C C . PHE A 1 94 ? -5.455 17.014 1.549 1.00 53.97 94 PHE A C 1
ATOM 751 O O . PHE A 1 94 ? -6.404 17.295 0.817 1.00 53.97 94 PHE A O 1
ATOM 758 N N . ILE A 1 95 ? -5.353 17.505 2.785 1.00 56.38 95 ILE A N 1
ATOM 759 C CA . ILE A 1 95 ? -6.413 18.279 3.457 1.00 56.38 95 ILE A CA 1
ATOM 760 C C . ILE A 1 95 ? -6.279 19.800 3.221 1.00 56.38 95 ILE A C 1
ATOM 762 O O . ILE A 1 95 ? -7.005 20.596 3.812 1.00 56.38 95 ILE A O 1
ATOM 766 N N . GLY A 1 96 ? -5.364 20.225 2.347 1.00 54.31 96 GLY A N 1
ATOM 767 C CA . GLY A 1 96 ? -5.141 21.618 1.954 1.00 54.31 96 GLY A CA 1
ATOM 768 C C . GLY A 1 96 ? -4.444 22.491 3.008 1.00 54.31 96 GLY A C 1
ATOM 769 O O . GLY A 1 96 ? -4.566 23.715 2.957 1.00 54.31 96 GLY A O 1
ATOM 770 N N . GLY A 1 97 ? -3.729 21.902 3.975 1.00 58.88 97 GLY A N 1
ATOM 771 C CA . GLY A 1 97 ? -3.039 22.632 5.051 1.00 58.88 97 GLY A CA 1
ATOM 772 C C . GLY A 1 97 ? -1.707 23.305 4.651 1.00 58.88 97 GLY A C 1
ATOM 773 O O . GLY A 1 97 ? -1.240 23.238 3.518 1.00 58.88 97 GLY A O 1
ATOM 774 N N . ASN A 1 98 ? -1.014 23.947 5.600 1.00 57.50 98 ASN A N 1
ATOM 775 C CA . ASN A 1 98 ? 0.337 24.481 5.333 1.00 57.50 98 ASN A CA 1
ATOM 776 C C . ASN A 1 98 ? 1.406 23.376 5.177 1.00 57.50 98 ASN A C 1
ATOM 778 O O . ASN A 1 98 ? 2.367 23.575 4.437 1.00 57.50 98 ASN A O 1
ATOM 782 N N . GLY A 1 99 ? 1.236 22.212 5.823 1.00 59.28 99 GLY A N 1
ATOM 783 C CA . GLY A 1 99 ? 2.113 21.042 5.622 1.00 59.28 99 GLY A CA 1
ATOM 784 C C . GLY A 1 99 ? 1.991 20.449 4.215 1.00 59.28 99 GLY A C 1
ATOM 785 O O . GLY A 1 99 ? 2.980 20.047 3.608 1.00 59.28 99 GLY A O 1
ATOM 786 N N . ASP A 1 100 ? 0.788 20.533 3.667 1.00 68.19 100 ASP A N 1
ATOM 787 C CA . ASP A 1 100 ? 0.433 20.161 2.307 1.00 68.19 100 ASP A CA 1
ATOM 788 C C . ASP A 1 100 ? 1.136 21.072 1.282 1.00 68.19 100 ASP A C 1
ATOM 790 O O . ASP A 1 100 ? 1.785 20.587 0.357 1.00 68.19 100 ASP A O 1
ATOM 794 N N . LYS A 1 101 ? 1.142 22.397 1.486 1.00 71.38 101 LYS A N 1
ATOM 795 C CA . LYS A 1 101 ? 1.871 23.332 0.601 1.00 71.38 101 LYS A CA 1
ATOM 796 C C . LYS A 1 101 ? 3.376 23.066 0.543 1.00 71.38 101 LYS A C 1
ATOM 798 O O . LYS A 1 101 ? 3.963 23.156 -0.532 1.00 71.38 101 LYS A O 1
ATOM 803 N N . ALA A 1 102 ? 4.001 22.740 1.674 1.00 75.94 102 ALA A N 1
ATOM 804 C CA . ALA A 1 102 ? 5.426 22.410 1.708 1.00 75.94 102 ALA A CA 1
ATOM 805 C C . ALA A 1 102 ? 5.721 21.096 0.966 1.00 75.94 102 ALA A C 1
ATOM 807 O O . ALA A 1 102 ? 6.697 21.016 0.221 1.00 75.94 102 ALA A O 1
ATOM 808 N N . GLN A 1 103 ? 4.853 20.090 1.119 1.00 76.06 103 GLN A N 1
ATOM 809 C CA . GLN A 1 103 ? 4.953 18.841 0.365 1.00 76.06 103 GLN A CA 1
ATOM 810 C C . GLN A 1 103 ? 4.729 19.050 -1.137 1.00 76.06 103 GLN A C 1
ATOM 812 O O . GLN A 1 103 ? 5.507 18.521 -1.926 1.00 76.06 103 GLN A O 1
ATOM 817 N N . ILE A 1 104 ? 3.749 19.864 -1.548 1.00 82.44 104 ILE A N 1
ATOM 818 C CA . ILE A 1 104 ? 3.554 20.234 -2.961 1.00 82.44 104 ILE A CA 1
ATOM 819 C C . ILE A 1 104 ? 4.802 20.914 -3.513 1.00 82.44 104 ILE A C 1
ATOM 821 O O . ILE A 1 104 ? 5.316 20.476 -4.536 1.00 82.44 104 ILE A O 1
ATOM 825 N N . ALA A 1 105 ? 5.325 21.933 -2.829 1.00 83.31 105 ALA A N 1
ATOM 826 C CA . ALA A 1 105 ? 6.502 22.661 -3.298 1.00 83.31 105 ALA A CA 1
ATOM 827 C C . ALA A 1 105 ? 7.722 21.736 -3.453 1.00 83.31 105 ALA A C 1
ATOM 829 O O . ALA A 1 105 ? 8.485 21.845 -4.414 1.00 83.31 105 ALA A O 1
ATOM 830 N N . TYR A 1 106 ? 7.890 20.782 -2.533 1.00 86.19 106 TYR A N 1
ATOM 831 C CA . TYR A 1 106 ? 8.940 19.773 -2.630 1.00 86.19 106 TYR A CA 1
ATOM 832 C C . TYR A 1 106 ? 8.733 18.821 -3.819 1.00 86.19 106 TYR A C 1
ATOM 834 O O . TYR A 1 106 ? 9.676 18.543 -4.562 1.00 86.19 106 TYR A O 1
ATOM 842 N N . LEU A 1 107 ? 7.500 18.361 -4.049 1.00 87.62 107 LEU A N 1
ATOM 843 C CA . LEU A 1 107 ? 7.156 17.513 -5.194 1.00 87.62 107 LEU A CA 1
ATOM 844 C C . LEU A 1 107 ? 7.321 18.245 -6.531 1.00 87.62 107 LEU A C 1
ATOM 846 O O . LEU A 1 107 ? 7.767 17.645 -7.507 1.00 87.62 107 LEU A O 1
ATOM 850 N N . GLU A 1 108 ? 7.009 19.537 -6.592 1.00 90.19 108 GLU A N 1
ATOM 851 C CA . GLU A 1 108 ? 7.238 20.378 -7.770 1.00 90.19 108 GLU A CA 1
ATOM 852 C C . GLU A 1 108 ? 8.732 20.527 -8.073 1.00 90.19 108 GLU A C 1
ATOM 854 O O . GLU A 1 108 ? 9.143 20.392 -9.229 1.00 90.19 108 GLU A O 1
ATOM 859 N N . LEU A 1 109 ? 9.558 20.730 -7.040 1.00 93.44 109 LEU A N 1
ATOM 860 C CA . LEU A 1 109 ? 11.013 20.787 -7.175 1.00 93.44 109 LEU A CA 1
ATOM 861 C C . LEU A 1 109 ? 11.580 19.462 -7.705 1.00 93.44 109 LEU A C 1
ATOM 863 O O . LEU A 1 109 ? 12.381 19.461 -8.642 1.00 93.44 109 LEU A O 1
ATOM 867 N N . LEU A 1 110 ? 11.131 18.336 -7.144 1.00 92.25 110 LEU A N 1
ATOM 868 C CA . LEU A 1 110 ? 11.505 16.998 -7.605 1.00 92.25 110 LEU A CA 1
ATOM 869 C C . LEU A 1 110 ? 11.085 16.765 -9.057 1.00 92.25 110 LEU A C 1
ATOM 871 O O . LEU A 1 110 ? 11.897 16.319 -9.864 1.00 92.25 110 LEU A O 1
ATOM 875 N N . ASN A 1 111 ? 9.851 17.120 -9.415 1.00 93.56 111 ASN A N 1
ATOM 876 C CA . ASN A 1 111 ? 9.362 17.003 -10.786 1.00 93.56 111 ASN A CA 1
ATOM 877 C C . ASN A 1 111 ? 10.188 17.836 -11.766 1.00 93.56 111 ASN A C 1
ATOM 879 O O . ASN A 1 111 ? 10.485 17.377 -12.869 1.00 93.56 111 ASN A O 1
ATOM 883 N N . LYS A 1 112 ? 10.579 19.054 -11.379 1.00 96.25 112 LYS A N 1
ATOM 884 C CA . LYS A 1 112 ? 11.458 19.889 -12.199 1.00 96.25 112 LYS A CA 1
ATOM 885 C C . LYS A 1 112 ? 12.814 19.215 -12.404 1.00 96.25 112 LYS A C 1
ATOM 887 O O . LYS A 1 112 ? 13.253 19.087 -13.545 1.00 96.25 112 LYS A O 1
ATOM 892 N N . ARG A 1 113 ? 13.434 18.718 -11.329 1.00 95.62 113 ARG A N 1
ATOM 893 C CA . ARG A 1 113 ? 14.735 18.045 -11.411 1.00 95.62 113 ARG A CA 1
ATOM 894 C C . ARG A 1 113 ? 14.679 16.771 -12.254 1.00 95.62 113 ARG A C 1
ATOM 896 O O . ARG A 1 113 ? 15.584 16.522 -13.041 1.00 95.62 113 ARG A O 1
ATOM 903 N N . LEU A 1 114 ? 13.608 15.990 -12.135 1.00 96.12 114 LEU A N 1
ATOM 904 C CA . LEU A 1 114 ? 13.401 14.787 -12.944 1.00 96.12 114 LEU A CA 1
ATOM 905 C C . LEU A 1 114 ? 13.270 15.113 -14.434 1.00 96.12 114 LEU A C 1
ATOM 907 O O . LEU A 1 114 ? 13.838 14.405 -15.260 1.00 96.12 114 LEU A O 1
ATOM 911 N N . LYS A 1 115 ? 12.573 16.198 -14.792 1.00 96.69 115 LYS A N 1
ATOM 912 C CA . LYS A 1 115 ? 12.476 16.648 -16.190 1.00 96.69 115 LYS A CA 1
ATOM 913 C C . LYS A 1 115 ? 13.830 17.072 -16.760 1.00 96.69 115 LYS A C 1
ATOM 915 O O . LYS A 1 115 ? 14.106 16.777 -17.918 1.00 96.69 115 LYS A O 1
ATOM 920 N N . GLU A 1 116 ? 14.659 17.742 -15.962 1.00 96.94 116 GLU A N 1
ATOM 921 C CA . GLU A 1 116 ? 16.025 18.118 -16.353 1.00 96.94 116 GLU A CA 1
ATOM 922 C C . GLU A 1 116 ? 16.891 16.876 -16.594 1.00 96.94 116 GLU A C 1
ATOM 924 O O . GLU A 1 116 ? 17.447 16.730 -17.678 1.00 96.94 116 GLU A O 1
ATOM 929 N N . LEU A 1 117 ? 16.912 15.933 -15.647 1.00 96.62 117 LEU A N 1
ATOM 930 C CA . LEU A 1 117 ? 17.669 14.682 -15.779 1.00 96.62 117 LEU A CA 1
ATOM 931 C C . LEU A 1 117 ? 17.214 13.846 -16.981 1.00 96.62 117 LEU A C 1
ATOM 933 O O . LEU A 1 117 ? 18.034 13.268 -17.688 1.00 96.62 117 LEU A O 1
ATOM 937 N N . LEU A 1 118 ? 15.906 13.799 -17.247 1.00 96.25 118 LEU A N 1
ATOM 938 C CA . LEU A 1 118 ? 15.371 13.112 -18.421 1.00 96.25 118 LEU A CA 1
ATOM 939 C C . LEU A 1 118 ? 15.854 13.766 -19.723 1.00 96.25 118 LEU A C 1
ATOM 941 O O . LEU A 1 118 ? 16.115 13.077 -20.708 1.00 96.25 118 LEU A O 1
ATOM 945 N N . LYS A 1 119 ? 15.961 15.097 -19.749 1.00 97.00 119 LYS A N 1
ATOM 946 C CA . LYS A 1 119 ? 16.479 15.821 -20.909 1.00 97.00 119 LYS A CA 1
ATOM 947 C C . LYS A 1 119 ? 17.964 15.518 -21.124 1.00 97.00 119 LYS A C 1
ATOM 949 O O . LYS A 1 119 ? 18.326 15.147 -22.236 1.00 97.00 119 LYS A O 1
ATOM 954 N N . GLU A 1 120 ? 18.776 15.603 -20.072 1.00 96.56 120 GLU A N 1
ATOM 955 C CA . GLU A 1 120 ? 20.214 15.291 -20.108 1.00 96.56 120 GLU A CA 1
ATOM 956 C C . GLU A 1 120 ? 20.461 13.857 -20.607 1.00 96.56 120 GLU A C 1
ATOM 958 O O . GLU A 1 120 ? 21.185 13.653 -21.580 1.00 96.56 120 GLU A O 1
ATOM 963 N N . ALA A 1 121 ? 19.762 12.868 -20.042 1.00 96.12 121 ALA A N 1
ATOM 964 C CA . ALA A 1 121 ? 19.893 11.468 -20.453 1.00 96.12 121 ALA A CA 1
ATOM 965 C C . ALA A 1 121 ? 19.515 11.234 -21.929 1.00 96.12 121 ALA A C 1
ATOM 967 O O . ALA A 1 121 ? 20.116 10.402 -22.613 1.00 96.12 121 ALA A O 1
ATOM 968 N N . ASN A 1 122 ? 18.523 11.964 -22.447 1.00 96.56 122 ASN A N 1
ATOM 969 C CA . ASN A 1 122 ? 18.13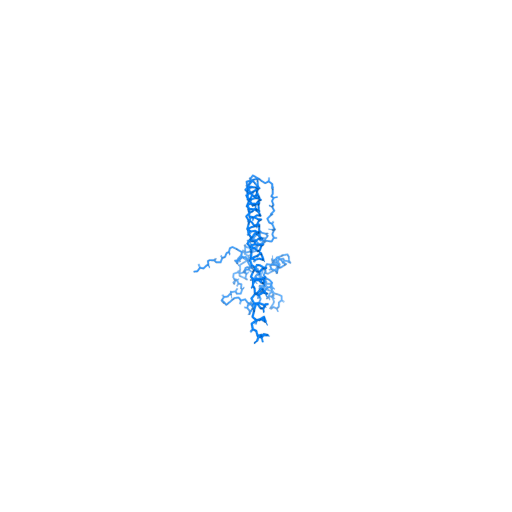9 11.870 -23.855 1.00 96.56 122 ASN A CA 1
ATOM 970 C C . ASN A 1 122 ? 19.182 12.502 -24.787 1.00 96.56 122 ASN A C 1
ATOM 972 O O . ASN A 1 122 ? 19.432 11.966 -25.868 1.00 96.56 122 ASN A O 1
ATOM 976 N N . GLU A 1 123 ? 19.797 13.615 -24.384 1.00 96.75 123 GLU A N 1
ATOM 977 C CA . GLU A 1 123 ? 20.885 14.249 -25.138 1.00 96.75 123 GLU A CA 1
ATOM 978 C C . GLU A 1 123 ? 22.129 13.349 -25.172 1.00 96.75 123 GLU A C 1
ATOM 980 O O . GLU A 1 123 ? 22.691 13.124 -26.245 1.00 96.75 123 GLU A O 1
ATOM 985 N N . GLU A 1 124 ? 22.496 12.743 -24.039 1.00 9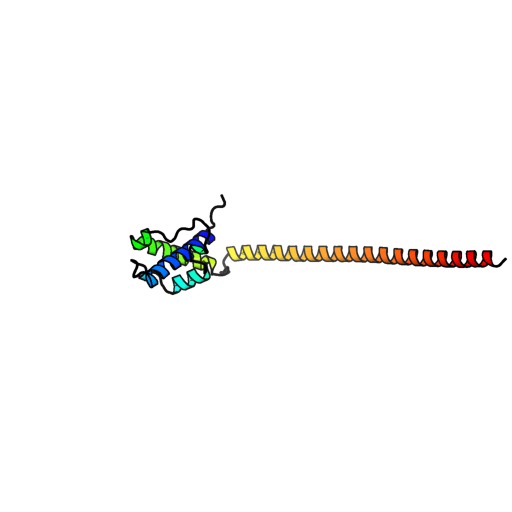5.50 124 GLU A N 1
ATOM 986 C CA . GLU A 1 124 ? 23.589 11.767 -23.958 1.00 95.50 124 GLU A CA 1
ATOM 987 C C . GLU A 1 124 ? 23.325 10.536 -24.829 1.00 95.50 124 GLU A C 1
ATOM 989 O O . GLU A 1 124 ? 24.193 10.119 -25.600 1.00 95.50 124 GLU A O 1
ATOM 994 N N . LYS A 1 125 ? 22.106 9.984 -24.771 1.00 95.62 125 LYS A N 1
ATOM 995 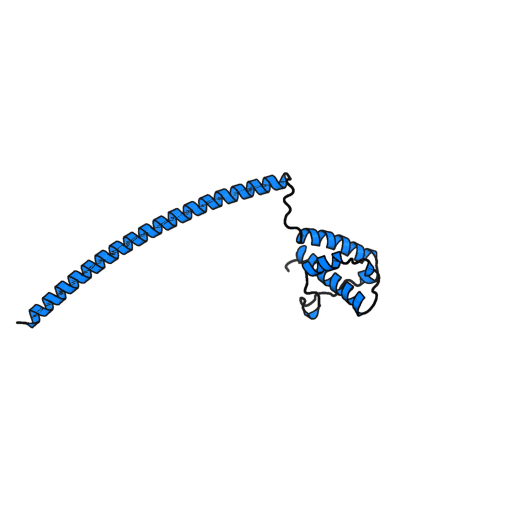C CA . LYS A 1 125 ? 21.706 8.855 -25.618 1.00 95.62 125 LYS A CA 1
ATOM 996 C C . LYS A 1 125 ? 21.828 9.201 -27.100 1.00 95.62 125 LYS A C 1
ATOM 998 O O . LYS A 1 125 ? 22.328 8.387 -27.875 1.00 95.62 125 LYS A O 1
ATOM 1003 N N . LYS A 1 126 ? 21.391 10.397 -27.502 1.00 97.00 126 LYS A N 1
ATOM 1004 C CA . LYS A 1 126 ? 21.494 10.849 -28.892 1.00 97.00 126 LYS A CA 1
ATOM 1005 C C . LYS A 1 126 ? 22.955 10.974 -29.330 1.00 97.00 126 LYS A C 1
ATOM 1007 O O . LYS A 1 126 ? 23.309 10.466 -30.388 1.00 97.00 126 LYS A O 1
ATOM 1012 N N . ALA A 1 127 ? 23.810 11.582 -28.508 1.00 96.06 127 ALA A N 1
ATOM 1013 C CA . ALA A 1 127 ? 25.234 11.718 -28.809 1.00 96.06 127 ALA A CA 1
ATOM 1014 C C . ALA A 1 127 ? 25.944 10.356 -28.912 1.00 96.06 127 ALA A C 1
ATOM 1016 O O . ALA A 1 127 ? 26.784 10.153 -29.791 1.00 96.06 127 ALA A O 1
ATOM 1017 N N . ALA A 1 128 ? 25.594 9.405 -28.041 1.00 95.31 128 ALA A N 1
ATOM 1018 C CA . ALA A 1 128 ? 26.113 8.042 -28.099 1.00 95.31 128 ALA A CA 1
ATOM 1019 C C . ALA A 1 128 ? 25.673 7.317 -29.379 1.00 95.31 128 ALA A C 1
ATOM 1021 O O . ALA A 1 128 ? 26.503 6.670 -30.018 1.00 95.31 128 ALA A O 1
ATOM 1022 N N . GLN A 1 129 ? 24.408 7.479 -29.782 1.00 95.12 129 GLN A N 1
ATOM 1023 C CA . GLN A 1 129 ? 23.892 6.916 -31.029 1.00 95.12 129 GLN A CA 1
ATOM 1024 C C . GLN A 1 129 ? 24.620 7.497 -32.246 1.00 95.12 129 GLN A C 1
ATOM 1026 O O . GLN A 1 129 ? 25.161 6.742 -33.043 1.00 95.12 129 GLN A O 1
ATOM 1031 N N . GLU A 1 130 ? 24.747 8.824 -32.338 1.00 96.38 130 GLU A N 1
ATOM 1032 C CA . GLU A 1 130 ? 25.471 9.472 -33.442 1.00 96.38 130 GLU A CA 1
ATOM 1033 C C . GLU A 1 130 ? 26.936 9.014 -33.520 1.00 96.38 130 GLU A C 1
ATOM 1035 O O . GLU A 1 130 ? 27.511 8.904 -34.605 1.00 96.38 130 GLU A O 1
ATOM 1040 N N . LYS A 1 131 ? 27.567 8.744 -32.372 1.00 96.19 131 LYS A N 1
ATOM 1041 C CA . LYS A 1 131 ? 28.927 8.203 -32.327 1.00 96.19 131 LYS A CA 1
ATOM 1042 C C . LYS A 1 131 ? 28.975 6.759 -32.836 1.00 96.19 131 LYS A C 1
ATOM 1044 O O . LYS A 1 131 ? 29.894 6.430 -33.585 1.00 96.19 131 LYS A O 1
ATOM 1049 N N . ALA A 1 132 ? 28.016 5.921 -32.446 1.00 94.81 132 ALA A N 1
ATOM 1050 C CA . ALA A 1 132 ? 27.903 4.545 -32.923 1.00 94.81 132 ALA A CA 1
ATOM 1051 C C . ALA A 1 132 ? 27.682 4.498 -34.443 1.00 94.81 132 ALA A C 1
ATOM 1053 O O . ALA A 1 132 ? 28.418 3.798 -35.134 1.00 94.81 132 ALA A O 1
ATOM 1054 N N . ASP A 1 133 ? 26.775 5.326 -34.965 1.00 96.56 133 ASP A N 1
ATOM 1055 C CA . ASP A 1 133 ? 26.473 5.408 -36.399 1.00 96.56 133 ASP A CA 1
ATOM 1056 C C . ASP A 1 133 ? 27.716 5.809 -37.217 1.00 96.56 133 ASP A C 1
ATOM 1058 O O . ASP A 1 133 ? 27.982 5.252 -38.280 1.00 96.56 133 ASP A O 1
ATOM 1062 N N . ARG A 1 134 ? 28.549 6.727 -36.700 1.00 95.75 134 ARG A N 1
ATOM 1063 C CA . ARG A 1 134 ? 29.825 7.090 -37.348 1.00 95.75 134 ARG A CA 1
ATOM 1064 C C . ARG A 1 134 ? 30.834 5.948 -37.365 1.00 95.75 134 ARG A C 1
ATOM 1066 O O . ARG A 1 134 ? 31.579 5.821 -38.336 1.00 95.75 134 ARG A O 1
ATOM 1073 N N . TYR A 1 135 ? 30.925 5.171 -36.285 1.00 94.62 135 TYR A N 1
ATOM 1074 C CA . TYR A 1 135 ? 31.817 4.013 -36.263 1.00 94.62 135 TYR A CA 1
ATOM 1075 C C . TYR A 1 135 ? 3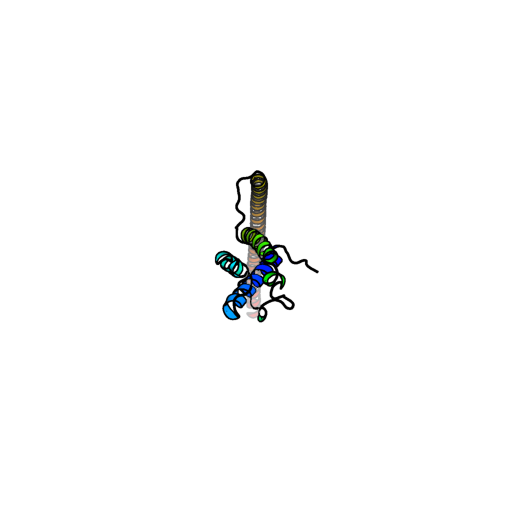1.343 2.934 -37.228 1.00 94.62 135 TYR A C 1
ATOM 1077 O O . TYR A 1 135 ? 32.180 2.388 -37.940 1.00 94.62 135 TYR A O 1
ATOM 1085 N N . LEU A 1 136 ? 30.032 2.693 -37.294 1.00 95.88 136 LEU A N 1
ATOM 1086 C CA . LEU A 1 136 ? 29.434 1.748 -38.231 1.00 95.88 136 LEU A CA 1
ATOM 1087 C C . LEU A 1 136 ? 29.740 2.144 -39.679 1.00 95.88 136 LEU A C 1
ATOM 1089 O O . LEU A 1 136 ? 30.361 1.370 -40.394 1.00 95.88 136 LEU A O 1
ATOM 1093 N N . ALA A 1 137 ? 29.460 3.392 -40.066 1.00 96.19 137 ALA A N 1
ATOM 1094 C CA . ALA A 1 137 ? 29.742 3.879 -41.418 1.00 96.19 137 ALA A CA 1
ATOM 1095 C C . ALA A 1 137 ? 31.235 3.792 -41.793 1.00 96.19 137 ALA A C 1
ATOM 1097 O O . ALA A 1 137 ? 31.599 3.587 -42.951 1.00 96.19 137 ALA A O 1
ATOM 1098 N N . ARG A 1 138 ? 32.137 3.966 -40.815 1.00 95.12 138 ARG A N 1
ATOM 1099 C CA . ARG A 1 138 ? 33.576 3.788 -41.042 1.00 95.12 138 ARG A CA 1
ATOM 1100 C C . ARG A 1 138 ? 33.947 2.316 -41.212 1.00 95.12 138 ARG A C 1
ATOM 1102 O O . ARG A 1 138 ? 34.802 2.037 -42.045 1.00 95.12 138 ARG A O 1
ATOM 1109 N N . ALA A 1 139 ? 33.358 1.422 -40.422 1.00 94.06 139 ALA A N 1
ATOM 1110 C CA . ALA A 1 139 ? 33.581 -0.015 -40.531 1.00 94.06 139 ALA A CA 1
ATOM 1111 C C . ALA A 1 139 ? 33.094 -0.537 -41.889 1.00 94.06 139 ALA A C 1
ATOM 1113 O O . ALA A 1 139 ? 33.895 -1.117 -42.608 1.00 94.06 139 ALA A O 1
ATOM 1114 N N . GLU A 1 140 ? 31.871 -0.189 -42.297 1.00 94.50 140 GLU A N 1
ATOM 1115 C CA . GLU A 1 140 ? 31.300 -0.545 -43.607 1.00 94.50 140 GLU A CA 1
ATOM 1116 C C . GLU A 1 140 ? 32.192 -0.077 -44.766 1.00 94.50 140 GLU A C 1
ATOM 1118 O O . GLU A 1 140 ? 32.438 -0.809 -45.720 1.00 94.50 140 GLU A O 1
ATOM 1123 N N . LYS A 1 141 ? 32.748 1.141 -44.675 1.00 94.88 141 LYS A N 1
ATOM 1124 C CA . LYS A 1 141 ? 33.677 1.644 -45.695 1.00 94.88 141 LYS A CA 1
ATOM 1125 C C . LYS A 1 141 ? 34.976 0.836 -45.758 1.00 94.88 141 LYS A C 1
ATOM 1127 O O . LYS A 1 141 ? 35.517 0.661 -46.844 1.00 94.88 141 LYS A O 1
ATOM 1132 N N . VAL A 1 142 ? 35.508 0.416 -44.612 1.00 94.31 142 VAL A N 1
ATOM 1133 C CA . VAL A 1 142 ? 36.733 -0.395 -44.554 1.00 94.31 142 VAL A CA 1
ATOM 1134 C C . VAL A 1 142 ? 36.463 -1.809 -45.062 1.00 94.31 142 VAL A C 1
ATOM 1136 O O . VAL A 1 142 ? 37.280 -2.324 -45.815 1.00 94.31 142 VAL A O 1
ATOM 1139 N N . GLU A 1 143 ? 35.324 -2.403 -44.707 1.00 92.56 143 GLU A N 1
ATOM 1140 C CA . GLU A 1 143 ? 34.897 -3.711 -45.217 1.00 92.56 143 GLU A CA 1
ATOM 1141 C C . GLU A 1 143 ? 34.779 -3.694 -46.743 1.00 92.56 143 GLU A C 1
ATOM 1143 O O . GLU A 1 143 ? 35.419 -4.509 -47.394 1.00 92.56 143 GLU A O 1
ATOM 1148 N N . ALA A 1 144 ? 34.110 -2.693 -47.325 1.00 92.62 144 ALA A N 1
ATOM 1149 C CA . ALA A 1 144 ? 34.010 -2.560 -48.781 1.00 92.62 144 ALA A CA 1
ATOM 1150 C C . ALA A 1 144 ? 35.376 -2.363 -49.473 1.00 92.62 144 ALA A C 1
ATOM 1152 O O . ALA A 1 144 ? 35.580 -2.792 -50.605 1.00 92.62 144 ALA A O 1
ATOM 1153 N N . GLN A 1 145 ? 36.328 -1.690 -48.815 1.00 92.19 145 GLN A N 1
ATOM 1154 C CA . GLN A 1 145 ? 37.691 -1.552 -49.343 1.00 92.19 145 GLN A CA 1
ATOM 1155 C C . GLN A 1 145 ? 38.473 -2.865 -49.283 1.00 92.19 145 GLN A C 1
ATOM 1157 O O . GLN A 1 145 ? 39.252 -3.134 -50.191 1.00 92.19 145 GLN A O 1
ATOM 1162 N N . LEU A 1 146 ? 38.294 -3.649 -48.218 1.00 91.19 146 LEU A N 1
ATOM 1163 C CA . LEU A 1 146 ? 38.911 -4.966 -48.082 1.00 91.19 146 LEU A CA 1
ATOM 1164 C C . LEU A 1 146 ? 38.330 -5.954 -49.089 1.00 91.19 146 LEU A C 1
ATOM 1166 O O . LEU A 1 146 ? 39.098 -6.675 -49.704 1.00 91.19 146 LEU A O 1
ATOM 1170 N N . GLU A 1 147 ? 37.013 -5.949 -49.285 1.00 90.50 147 GLU A N 1
ATOM 1171 C CA . GLU A 1 147 ? 36.334 -6.784 -50.281 1.00 90.50 147 GLU A CA 1
ATOM 1172 C C . GLU A 1 147 ? 36.874 -6.502 -51.688 1.00 90.50 147 GLU A C 1
ATOM 1174 O O . GLU A 1 147 ? 37.303 -7.426 -52.364 1.00 90.50 147 GLU A O 1
ATOM 1179 N N . LYS A 1 148 ? 37.024 -5.225 -52.066 1.00 90.12 148 LYS A N 1
ATOM 1180 C CA . LYS A 1 148 ? 37.634 -4.854 -53.353 1.00 90.12 148 LYS A CA 1
ATOM 1181 C C . LYS A 1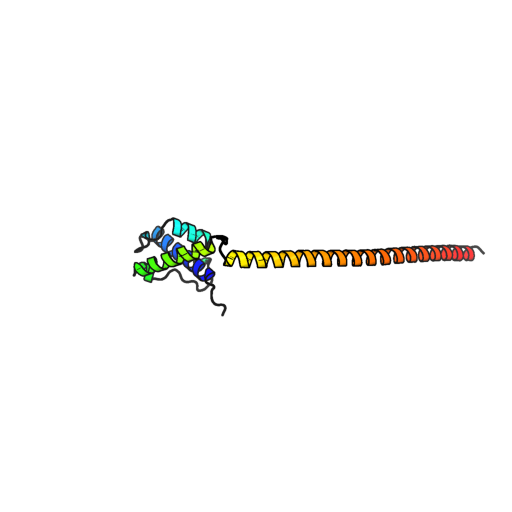 148 ? 39.089 -5.313 -53.500 1.00 90.12 148 LYS A C 1
ATOM 1183 O O . LYS A 1 148 ? 39.497 -5.699 -54.584 1.00 90.12 148 LYS A O 1
ATOM 1188 N N . LEU A 1 149 ? 39.887 -5.223 -52.434 1.00 89.50 149 LEU A N 1
ATOM 1189 C CA . LEU A 1 149 ? 41.277 -5.695 -52.462 1.00 89.50 149 LEU A CA 1
ATOM 1190 C C . LEU A 1 149 ? 41.365 -7.222 -52.542 1.00 89.50 149 LEU A C 1
ATOM 1192 O O . LEU A 1 149 ? 42.318 -7.734 -53.110 1.00 89.50 149 LEU A O 1
ATOM 1196 N N . LEU A 1 150 ? 40.411 -7.939 -51.945 1.00 86.19 150 LEU A N 1
ATOM 1197 C CA . LEU A 1 150 ? 40.333 -9.393 -52.049 1.00 86.19 150 LEU A CA 1
ATOM 1198 C C . LEU A 1 150 ? 39.914 -9.819 -53.458 1.00 86.19 150 LEU A C 1
ATOM 1200 O O . LEU A 1 150 ? 40.549 -10.711 -53.996 1.00 86.19 150 LEU A O 1
ATOM 1204 N N . GLU A 1 151 ? 38.935 -9.143 -54.069 1.00 83.94 151 GLU A N 1
ATOM 1205 C CA . GLU A 1 151 ? 38.571 -9.362 -55.478 1.00 83.94 151 GLU A CA 1
ATOM 1206 C C . GLU A 1 151 ? 39.769 -9.119 -56.414 1.00 83.94 151 GLU A C 1
ATOM 1208 O O . GLU A 1 151 ? 40.053 -9.954 -57.262 1.00 83.94 151 GLU A O 1
ATOM 1213 N N . GLU A 1 152 ? 40.523 -8.025 -56.226 1.00 78.62 152 GLU A N 1
ATOM 1214 C CA . GLU A 1 152 ? 41.731 -7.742 -57.026 1.00 78.62 152 GLU A CA 1
ATOM 1215 C C . GLU A 1 152 ? 42.812 -8.831 -56.871 1.00 78.62 152 GLU A C 1
ATOM 1217 O O . GLU A 1 152 ? 43.482 -9.163 -57.842 1.00 78.62 152 GLU A O 1
ATOM 1222 N N . LEU A 1 153 ? 42.977 -9.403 -55.673 1.00 75.75 153 LEU A N 1
ATOM 1223 C CA . LEU A 1 153 ? 43.934 -10.491 -55.432 1.00 75.75 153 LEU A CA 1
ATOM 1224 C C . LEU A 1 153 ? 43.463 -11.836 -56.006 1.00 75.75 153 LEU A C 1
ATOM 1226 O O . LEU A 1 153 ? 44.291 -12.600 -56.484 1.00 75.75 153 LEU A O 1
ATOM 1230 N N . GLU A 1 154 ? 42.160 -12.127 -55.968 1.00 71.12 154 GLU A N 1
ATOM 1231 C CA . GLU A 1 154 ? 41.593 -13.327 -56.598 1.00 71.12 154 GLU A CA 1
ATOM 1232 C C . GLU A 1 154 ? 41.720 -13.269 -58.132 1.00 71.12 154 GLU A C 1
ATOM 1234 O O . GLU A 1 154 ? 42.050 -14.280 -58.746 1.00 71.12 154 GLU A O 1
ATOM 1239 N N . GLU A 1 155 ? 41.540 -12.094 -58.749 1.00 67.44 155 GLU A N 1
ATOM 1240 C CA . GLU A 1 155 ? 41.762 -11.899 -60.193 1.00 67.44 155 GLU A CA 1
ATOM 1241 C C . GLU A 1 155 ? 43.250 -12.032 -60.586 1.00 67.44 155 GLU A C 1
ATOM 1243 O O . GLU A 1 155 ? 43.554 -12.592 -61.636 1.00 67.44 155 GLU A O 1
ATOM 1248 N N . GLU A 1 156 ? 44.186 -11.557 -59.752 1.00 61.34 156 GLU A N 1
ATOM 1249 C CA . GLU A 1 156 ? 45.633 -11.710 -59.993 1.00 61.34 156 GLU A CA 1
ATOM 1250 C C . GLU A 1 156 ? 46.111 -13.171 -59.842 1.00 61.34 156 GLU A C 1
ATOM 1252 O O . GLU A 1 156 ? 46.943 -13.618 -60.632 1.00 61.34 156 GLU A O 1
ATOM 1257 N N . ASP A 1 157 ? 45.568 -13.933 -58.883 1.00 59.50 157 ASP A N 1
ATOM 1258 C CA . ASP A 1 157 ? 45.896 -15.356 -58.690 1.00 59.50 157 ASP A CA 1
ATOM 1259 C C . ASP A 1 157 ? 45.332 -16.247 -59.828 1.00 59.50 157 ASP A C 1
ATOM 1261 O O . ASP A 1 157 ? 45.950 -17.250 -60.187 1.00 59.50 157 ASP A O 1
ATOM 1265 N N . GLU A 1 158 ? 44.190 -15.891 -60.438 1.00 58.88 158 GLU A N 1
ATOM 1266 C CA . GLU A 1 158 ? 43.631 -16.612 -61.599 1.00 58.88 158 GLU A CA 1
ATOM 1267 C C . GLU A 1 158 ? 44.426 -16.374 -62.901 1.00 58.88 158 GLU A C 1
ATOM 1269 O O . GLU A 1 158 ? 44.490 -17.271 -63.744 1.00 58.88 158 GLU A O 1
ATOM 1274 N N . GLU A 1 159 ? 45.077 -15.213 -63.068 1.00 55.34 159 GLU A N 1
ATOM 1275 C CA . GLU A 1 159 ? 45.936 -14.935 -64.235 1.00 55.34 159 GLU A CA 1
ATOM 1276 C C . GLU A 1 159 ? 47.327 -15.604 -64.154 1.00 55.34 159 GLU A C 1
ATOM 1278 O O . GLU A 1 159 ? 47.950 -15.819 -65.195 1.00 55.34 159 GLU A O 1
ATOM 1283 N N . GLU A 1 160 ? 47.819 -15.987 -62.965 1.00 50.88 160 GLU A N 1
ATOM 1284 C CA . GLU A 1 160 ? 49.080 -16.746 -62.817 1.00 50.88 160 GLU A CA 1
ATOM 1285 C C . GLU A 1 160 ? 48.931 -18.259 -63.100 1.00 50.88 160 GLU A C 1
ATOM 1287 O O . GLU A 1 160 ? 49.920 -18.918 -63.430 1.00 50.88 160 GLU A O 1
ATOM 1292 N N . ASP A 1 161 ? 47.717 -18.819 -63.027 1.00 49.59 161 ASP A N 1
ATOM 1293 C CA . ASP A 1 161 ? 47.442 -20.244 -63.288 1.00 49.59 161 ASP A CA 1
ATOM 1294 C C . ASP A 1 161 ? 47.141 -20.560 -64.781 1.00 49.59 161 ASP A C 1
ATOM 1296 O O . ASP A 1 161 ? 47.014 -21.735 -65.152 1.00 49.59 161 ASP A O 1
ATOM 1300 N N . GLU A 1 162 ? 47.049 -19.545 -65.658 1.00 47.34 162 GLU A N 1
ATOM 1301 C CA . GLU A 1 162 ? 46.797 -19.690 -67.110 1.00 47.34 162 GLU A CA 1
ATOM 1302 C C . GLU A 1 162 ? 48.052 -19.592 -68.027 1.00 47.34 162 GLU A C 1
ATOM 1304 O O . GLU A 1 162 ? 47.904 -19.703 -69.251 1.00 47.34 162 GLU A O 1
ATOM 1309 N N . GLU A 1 163 ? 49.282 -19.462 -67.494 1.00 42.78 163 GLU A N 1
ATOM 1310 C CA . GLU A 1 163 ? 50.550 -19.470 -68.281 1.00 42.78 163 GLU A CA 1
ATOM 1311 C C . GLU A 1 163 ? 51.255 -20.840 -68.423 1.00 42.78 163 GLU A C 1
ATOM 1313 O O . GLU A 1 163 ? 51.489 -21.556 -67.420 1.00 42.78 163 GLU A O 1
#

pLDDT: mean 86.12, std 13.8, range [40.16, 97.0]